Protein AF-A0A9E5NJV9-F1 (afdb_monomer_lite)

Structure (mmCIF, N/CA/C/O backbone):
data_AF-A0A9E5NJV9-F1
#
_entry.id   AF-A0A9E5NJV9-F1
#
loop_
_atom_site.group_PDB
_atom_site.id
_atom_site.type_symbol
_atom_site.label_atom_id
_atom_site.label_alt_id
_atom_site.label_comp_id
_atom_site.label_asym_id
_atom_site.label_entity_id
_atom_site.label_seq_id
_atom_site.pdbx_PDB_ins_code
_atom_site.Cartn_x
_atom_site.Cartn_y
_atom_site.Cartn_z
_atom_site.occupancy
_atom_site.B_iso_or_equiv
_atom_site.auth_seq_id
_atom_site.auth_comp_id
_atom_site.auth_asym_id
_atom_site.auth_atom_id
_atom_site.pdbx_PDB_model_num
ATOM 1 N N . MET A 1 1 ? -29.547 7.989 23.935 1.00 46.09 1 MET A N 1
ATOM 2 C CA . MET A 1 1 ? -28.895 7.387 22.754 1.00 46.09 1 MET A CA 1
ATOM 3 C C . MET A 1 1 ? -27.433 7.225 23.122 1.00 46.09 1 MET A C 1
ATOM 5 O O . MET A 1 1 ? -26.864 8.193 23.608 1.00 46.09 1 MET A O 1
ATOM 9 N N . THR A 1 2 ? -26.864 6.026 23.023 1.00 63.25 2 THR A N 1
ATOM 10 C CA . THR A 1 2 ? -25.438 5.817 23.319 1.00 63.25 2 THR A CA 1
ATOM 11 C C . THR A 1 2 ? -24.688 5.890 22.001 1.00 63.25 2 THR A C 1
ATOM 13 O O . THR A 1 2 ? -24.752 4.957 21.207 1.00 63.25 2 THR A O 1
ATOM 16 N N . GLU A 1 3 ? -24.024 7.011 21.741 1.00 70.19 3 GLU A N 1
ATOM 17 C CA . GLU A 1 3 ? -23.070 7.105 20.638 1.00 70.19 3 GLU A CA 1
ATOM 18 C C . GLU A 1 3 ? -21.775 6.421 21.089 1.00 70.19 3 GLU A C 1
ATOM 20 O O . GLU A 1 3 ? -21.050 6.921 21.948 1.00 70.19 3 GLU A O 1
ATOM 25 N N . GLY A 1 4 ? -21.519 5.217 20.579 1.00 77.19 4 GLY A N 1
ATOM 26 C CA . GLY A 1 4 ? -20.246 4.536 20.797 1.00 77.19 4 GLY A CA 1
ATOM 27 C C . GLY A 1 4 ? -19.164 5.179 19.934 1.00 77.19 4 GLY A C 1
ATOM 28 O O . GLY A 1 4 ? -19.284 5.190 18.712 1.00 77.19 4 GLY A O 1
ATOM 29 N N . SER A 1 5 ? -18.105 5.696 20.555 1.00 81.88 5 SER A N 1
ATOM 30 C CA . SER A 1 5 ? -16.917 6.162 19.833 1.00 81.88 5 SER A CA 1
ATOM 31 C C . SER A 1 5 ? -15.964 4.992 19.577 1.00 81.88 5 SER A C 1
ATOM 33 O O . SER A 1 5 ? -15.639 4.241 20.498 1.00 81.88 5 SER A O 1
ATOM 35 N N . LEU A 1 6 ? -15.514 4.831 18.331 1.00 87.06 6 LEU A N 1
ATOM 36 C CA . LEU A 1 6 ? -14.490 3.860 17.935 1.00 87.06 6 LEU A CA 1
ATOM 37 C C . LEU A 1 6 ? -13.212 4.603 17.536 1.00 87.06 6 LEU A C 1
ATOM 39 O O . LEU A 1 6 ? -13.183 5.322 16.537 1.00 87.06 6 LEU A O 1
ATOM 43 N N . THR A 1 7 ? -12.134 4.396 18.294 1.00 94.38 7 THR A N 1
ATOM 44 C CA . THR A 1 7 ? -10.806 4.922 17.954 1.00 94.38 7 THR A CA 1
ATOM 45 C C . THR A 1 7 ? -10.260 4.206 16.722 1.00 94.38 7 THR A C 1
ATOM 47 O O . THR A 1 7 ? -10.235 2.975 16.680 1.00 94.38 7 THR A O 1
ATOM 50 N N . THR A 1 8 ? -9.793 4.975 15.735 1.00 96.88 8 THR A N 1
ATOM 51 C CA . THR A 1 8 ? -9.102 4.451 14.548 1.00 96.88 8 THR A CA 1
ATOM 52 C C . THR A 1 8 ? -7.637 4.875 14.563 1.00 96.88 8 THR A C 1
ATOM 54 O O . THR A 1 8 ? -7.340 6.051 14.755 1.00 96.88 8 THR A O 1
ATOM 57 N N . GLN A 1 9 ? -6.730 3.925 14.339 1.00 97.94 9 GLN A N 1
ATOM 58 C CA . GLN A 1 9 ? -5.284 4.146 14.256 1.00 97.94 9 GLN A CA 1
ATOM 59 C C . GLN A 1 9 ? -4.738 3.584 12.938 1.00 97.94 9 GLN A C 1
ATOM 61 O O . GLN A 1 9 ? -5.264 2.600 12.412 1.00 97.94 9 GLN A O 1
ATOM 66 N N . PHE A 1 10 ? -3.681 4.204 12.413 1.00 98.19 10 PHE A N 1
ATOM 67 C CA . PHE A 1 10 ? -3.011 3.788 11.180 1.00 98.19 10 PHE A CA 1
ATOM 68 C C . PHE A 1 10 ? -1.509 3.632 11.419 1.00 98.19 10 PHE A C 1
ATOM 70 O O . PHE A 1 10 ? -0.898 4.499 12.041 1.00 98.19 10 PHE A O 1
ATOM 77 N N . ALA A 1 11 ? -0.926 2.561 10.881 1.00 98.00 11 ALA A N 1
ATOM 78 C CA . ALA A 1 11 ? 0.515 2.338 10.846 1.00 98.00 11 ALA A CA 1
ATOM 79 C C . ALA A 1 11 ? 1.044 2.565 9.425 1.00 98.00 11 ALA A C 1
ATOM 81 O O . ALA A 1 11 ? 0.395 2.169 8.452 1.00 98.00 11 ALA A O 1
ATOM 82 N N . TYR A 1 12 ? 2.219 3.181 9.313 1.00 97.31 12 TYR A N 1
ATOM 83 C CA . TYR A 1 12 ? 2.887 3.488 8.048 1.00 97.31 12 TYR A CA 1
ATOM 84 C C . TYR A 1 12 ? 4.329 2.958 8.073 1.00 97.31 12 TYR A C 1
ATOM 86 O O . TYR A 1 12 ? 4.943 2.920 9.140 1.00 97.31 12 TYR A O 1
ATOM 94 N N . ASN A 1 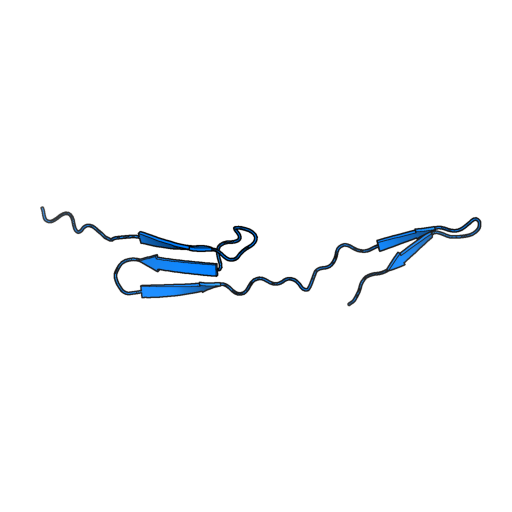13 ? 4.858 2.529 6.925 1.00 94.19 13 ASN A N 1
ATOM 95 C CA . ASN A 1 13 ? 6.269 2.162 6.772 1.00 94.19 13 ASN A CA 1
ATOM 96 C C . ASN A 1 13 ? 7.165 3.414 6.620 1.00 94.19 13 ASN A C 1
ATOM 98 O O . ASN A 1 13 ? 6.681 4.546 6.653 1.00 94.19 13 ASN A O 1
ATOM 102 N N . GLY A 1 14 ? 8.476 3.209 6.441 1.00 93.44 14 GLY A N 1
ATOM 103 C CA . GLY A 1 14 ? 9.448 4.299 6.259 1.00 93.44 14 GLY A CA 1
ATOM 104 C C . GLY A 1 14 ? 9.212 5.167 5.015 1.00 93.44 14 GLY A C 1
ATOM 105 O O . GLY A 1 14 ? 9.579 6.338 5.024 1.00 93.44 14 GLY A O 1
ATOM 106 N N . ASP A 1 15 ? 8.531 4.630 4.002 1.00 92.12 15 ASP A N 1
ATOM 107 C CA . ASP A 1 15 ? 8.163 5.338 2.768 1.00 92.12 15 ASP A CA 1
ATOM 108 C C . ASP A 1 15 ? 6.815 6.072 2.890 1.00 92.12 15 ASP A C 1
ATOM 110 O O . ASP A 1 15 ? 6.327 6.671 1.933 1.00 92.12 15 ASP A O 1
ATOM 114 N N . GLY A 1 16 ? 6.173 6.009 4.063 1.00 95.44 16 GLY A N 1
ATOM 115 C CA . GLY A 1 16 ? 4.861 6.603 4.307 1.00 95.44 16 GLY A CA 1
ATOM 116 C C . GLY A 1 16 ? 3.684 5.804 3.733 1.00 95.44 16 GLY A C 1
ATOM 117 O O . GLY A 1 16 ? 2.560 6.305 3.715 1.00 95.44 16 GLY A O 1
ATOM 118 N N . VAL A 1 17 ? 3.895 4.562 3.291 1.00 94.56 17 VAL A N 1
ATOM 119 C CA . VAL A 1 17 ? 2.835 3.649 2.834 1.00 94.56 17 VAL A CA 1
ATOM 120 C C . VAL A 1 17 ? 2.143 3.021 4.037 1.00 94.56 17 VAL A C 1
ATOM 122 O O . VAL A 1 17 ? 2.792 2.562 4.975 1.00 94.56 17 VAL A O 1
ATOM 125 N N . ARG A 1 18 ? 0.807 2.985 4.029 1.00 97.00 18 ARG A N 1
ATOM 126 C CA . ARG A 1 18 ? 0.027 2.383 5.116 1.00 97.00 18 ARG A CA 1
ATOM 127 C C . ARG A 1 18 ? 0.222 0.868 5.141 1.00 97.00 18 ARG A C 1
ATOM 129 O O . ARG A 1 18 ? -0.084 0.197 4.164 1.00 97.00 18 ARG A O 1
ATOM 136 N N . VAL A 1 19 ? 0.625 0.342 6.291 1.00 97.81 19 VAL A N 1
ATOM 137 C CA . VAL A 1 19 ? 0.854 -1.096 6.520 1.00 97.81 19 VAL A CA 1
ATOM 138 C C . VAL A 1 19 ? -0.093 -1.705 7.549 1.00 97.81 19 VAL A C 1
ATOM 140 O O . VAL A 1 19 ? -0.154 -2.920 7.679 1.00 97.81 19 VAL A O 1
ATOM 143 N N . GLY A 1 20 ? -0.884 -0.888 8.249 1.00 98.12 20 GLY A N 1
ATOM 144 C CA . GLY A 1 20 ? -1.874 -1.400 9.191 1.00 98.12 20 GLY A CA 1
ATOM 145 C C . GLY A 1 20 ? -2.985 -0.409 9.515 1.00 98.12 20 GLY A C 1
ATOM 146 O O . GLY A 1 20 ? -2.822 0.813 9.396 1.00 98.12 20 GLY A O 1
ATOM 147 N N . LYS A 1 21 ? -4.131 -0.949 9.929 1.00 98.12 21 LYS A N 1
ATOM 148 C CA . LYS A 1 21 ? -5.296 -0.204 10.416 1.00 98.12 21 LYS A CA 1
ATOM 149 C C . LYS A 1 21 ? -5.895 -0.916 11.623 1.00 98.12 21 LYS A C 1
ATOM 151 O O . LYS A 1 21 ? -6.246 -2.087 11.526 1.00 98.12 21 LYS A O 1
ATOM 156 N N . THR A 1 22 ? -6.114 -0.182 12.708 1.00 98.00 22 THR A N 1
ATOM 157 C CA . THR A 1 22 ? -6.821 -0.687 13.892 1.00 98.00 22 THR A CA 1
ATOM 158 C C . THR A 1 22 ? -8.088 0.127 14.127 1.00 98.00 22 THR A C 1
ATOM 160 O O . THR A 1 22 ? -8.020 1.354 14.174 1.00 98.00 22 THR A O 1
ATOM 163 N N . ILE A 1 23 ? -9.239 -0.535 14.276 1.00 97.00 23 ILE A N 1
ATOM 164 C CA . ILE A 1 23 ? -10.518 0.077 14.674 1.00 97.00 23 ILE A CA 1
ATOM 165 C C . ILE A 1 23 ? -10.973 -0.588 15.975 1.00 97.00 23 ILE A C 1
ATOM 167 O O . ILE A 1 23 ? -11.298 -1.777 15.994 1.00 97.00 23 ILE A O 1
ATOM 171 N N . GLY A 1 24 ? -10.986 0.164 17.077 1.00 94.25 24 GLY A N 1
ATOM 172 C CA . GLY A 1 24 ? -11.192 -0.419 18.403 1.00 94.25 24 GLY A CA 1
ATOM 173 C C . GLY A 1 24 ? -10.097 -1.443 18.719 1.00 94.25 24 GLY A C 1
ATOM 174 O O . GLY A 1 24 ? -8.933 -1.074 18.833 1.00 94.25 24 GLY A O 1
ATOM 175 N N . ALA A 1 25 ? -10.466 -2.721 18.837 1.00 93.81 25 ALA A N 1
ATOM 176 C CA . ALA A 1 25 ? -9.536 -3.831 19.079 1.00 93.81 25 ALA A CA 1
ATOM 177 C C . ALA A 1 25 ? -9.202 -4.660 17.820 1.00 93.81 25 ALA A C 1
ATOM 179 O O . ALA A 1 25 ? -8.380 -5.569 17.892 1.00 93.81 25 ALA A O 1
ATOM 180 N N . ALA A 1 26 ? -9.846 -4.387 16.680 1.00 96.44 26 ALA A N 1
ATOM 181 C CA . ALA A 1 26 ? -9.647 -5.153 15.453 1.00 96.44 26 ALA A CA 1
ATOM 182 C C . ALA A 1 26 ? -8.536 -4.532 14.603 1.00 96.44 26 ALA A C 1
ATOM 184 O O . ALA A 1 26 ? -8.649 -3.369 14.209 1.00 96.44 26 ALA A O 1
ATOM 185 N N . THR A 1 27 ? -7.504 -5.316 14.289 1.00 97.81 27 THR A N 1
ATOM 186 C CA . THR A 1 27 ? -6.390 -4.910 13.422 1.00 97.81 27 THR A CA 1
ATOM 187 C C . THR A 1 27 ? -6.468 -5.621 12.076 1.00 97.81 27 THR A C 1
ATOM 189 O O . THR A 1 27 ? -6.761 -6.812 11.999 1.00 97.81 27 THR A O 1
ATOM 192 N N . THR A 1 28 ? -6.212 -4.872 11.008 1.00 98.19 28 THR A N 1
ATOM 193 C CA . THR A 1 28 ? -5.970 -5.380 9.659 1.00 98.19 28 THR A CA 1
ATOM 194 C C . THR A 1 28 ? -4.575 -4.953 9.233 1.00 98.19 28 THR A C 1
ATOM 196 O O . THR A 1 28 ? -4.299 -3.752 9.170 1.00 98.19 28 THR A O 1
ATOM 199 N N . ASP A 1 29 ? -3.732 -5.931 8.92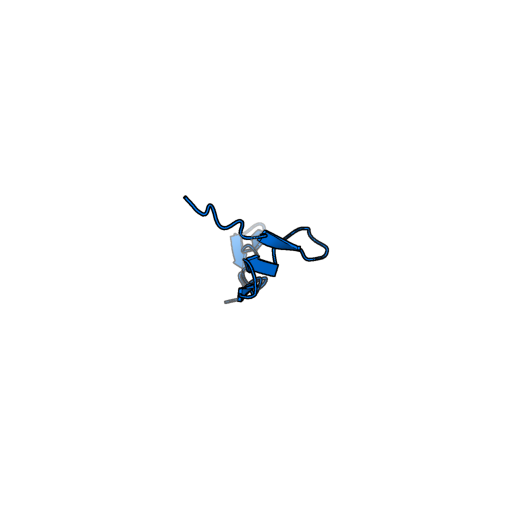0 1.00 97.75 29 ASP A N 1
ATOM 200 C CA . ASP A 1 29 ? -2.398 -5.713 8.372 1.00 97.75 29 ASP A CA 1
ATOM 201 C C . ASP A 1 29 ? -2.442 -5.756 6.843 1.00 97.75 29 ASP A C 1
ATOM 203 O O . ASP A 1 29 ? -3.176 -6.547 6.243 1.00 97.75 29 ASP A O 1
ATOM 207 N N . TYR A 1 30 ? -1.662 -4.885 6.210 1.00 95.56 30 TYR A N 1
ATOM 208 C CA . TYR A 1 30 ? -1.529 -4.810 4.762 1.00 95.56 30 TYR A CA 1
ATOM 209 C C . TYR A 1 30 ? -0.118 -5.233 4.362 1.00 95.56 30 TYR A C 1
ATOM 211 O O . TYR A 1 30 ? 0.866 -4.735 4.910 1.00 95.56 30 TYR A O 1
ATOM 219 N N . LEU A 1 31 ? -0.018 -6.120 3.373 1.00 91.19 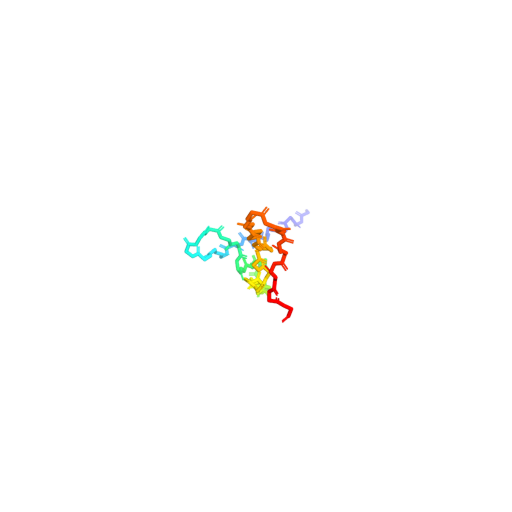31 LEU A N 1
ATOM 220 C CA . LEU A 1 31 ? 1.245 -6.405 2.704 1.00 91.19 31 LEU A CA 1
ATOM 221 C C . LEU A 1 31 ? 1.418 -5.426 1.548 1.00 91.19 31 LEU A C 1
ATOM 223 O O . LEU A 1 31 ? 0.508 -5.242 0.739 1.00 91.19 31 LEU A O 1
ATOM 227 N N . VAL A 1 32 ? 2.587 -4.795 1.487 1.00 85.19 32 VAL A N 1
ATOM 228 C CA . VAL A 1 32 ? 2.970 -3.974 0.342 1.00 85.19 32 VAL A CA 1
ATOM 229 C C . VAL A 1 32 ? 3.576 -4.908 -0.692 1.00 85.19 32 VAL A C 1
ATOM 231 O O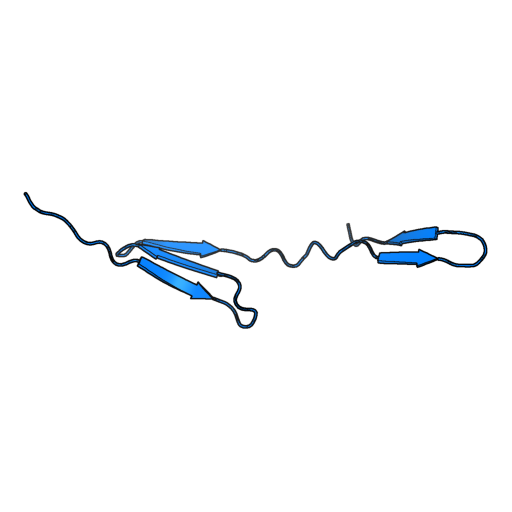 . VAL A 1 32 ? 4.655 -5.459 -0.474 1.00 85.19 32 VAL A O 1
ATOM 234 N N . ASP A 1 33 ? 2.867 -5.098 -1.800 1.00 81.69 33 ASP A N 1
ATOM 235 C CA . ASP A 1 33 ? 3.435 -5.743 -2.974 1.00 81.69 33 ASP A CA 1
ATOM 236 C C . ASP A 1 33 ? 4.417 -4.774 -3.640 1.00 81.69 33 ASP A C 1
ATOM 238 O O . ASP A 1 33 ? 4.028 -3.825 -4.323 1.00 81.69 33 ASP A O 1
ATOM 242 N N . LEU A 1 34 ? 5.702 -4.990 -3.374 1.00 73.06 34 LEU A N 1
ATOM 243 C CA . LEU A 1 34 ? 6.790 -4.238 -3.991 1.00 73.06 34 LEU A CA 1
ATOM 244 C C . LEU A 1 34 ? 7.228 -4.857 -5.332 1.00 73.06 34 LEU A C 1
ATOM 246 O O . LEU A 1 34 ? 8.100 -4.306 -5.998 1.00 73.06 34 LEU A O 1
ATOM 250 N N . ALA A 1 35 ? 6.674 -6.014 -5.710 1.00 72.69 35 ALA A N 1
ATOM 251 C CA . ALA A 1 35 ? 7.211 -6.858 -6.770 1.00 72.69 35 ALA A CA 1
ATOM 252 C C . ALA A 1 35 ? 6.835 -6.401 -8.185 1.00 72.69 35 ALA A C 1
ATOM 254 O O . ALA A 1 35 ? 7.484 -6.815 -9.139 1.00 72.69 35 ALA A O 1
ATOM 255 N N . SER A 1 36 ? 5.880 -5.488 -8.363 1.00 64.31 36 SER A N 1
ATOM 256 C CA . SER A 1 36 ? 5.641 -4.891 -9.682 1.00 64.31 36 SER A CA 1
ATOM 257 C C . SER A 1 36 ? 6.637 -3.754 -9.952 1.00 64.31 36 SER A C 1
ATOM 259 O O . SER A 1 36 ? 6.285 -2.570 -9.939 1.00 64.31 36 SER A O 1
ATOM 261 N N . THR A 1 37 ? 7.897 -4.100 -10.224 1.00 65.75 37 THR A N 1
ATOM 262 C CA . THR A 1 37 ? 8.843 -3.151 -10.827 1.00 65.75 37 THR A CA 1
ATOM 263 C C . THR A 1 37 ? 8.305 -2.689 -12.178 1.00 65.75 37 THR A C 1
ATOM 265 O O . THR A 1 37 ? 7.841 -3.511 -12.967 1.00 65.75 37 THR A O 1
ATOM 268 N N . LEU A 1 38 ? 8.374 -1.386 -12.464 1.00 67.56 38 LEU A N 1
ATOM 269 C CA . LEU A 1 38 ? 7.979 -0.870 -13.774 1.00 67.56 38 LEU A CA 1
ATOM 270 C C . LEU A 1 38 ? 8.819 -1.547 -14.869 1.00 67.56 38 LEU A C 1
ATOM 272 O O . LEU A 1 38 ? 10.044 -1.601 -14.717 1.00 67.56 38 LEU A O 1
ATOM 276 N N . PRO A 1 39 ? 8.198 -2.026 -15.964 1.00 76.06 39 PRO A N 1
ATOM 277 C CA . PRO A 1 39 ? 8.936 -2.514 -17.116 1.00 76.06 39 PRO A CA 1
ATOM 278 C C . PRO A 1 39 ? 9.964 -1.474 -17.560 1.00 76.06 39 PRO A C 1
ATOM 280 O O . PRO A 1 39 ? 9.643 -0.299 -17.754 1.00 76.06 39 PRO A O 1
ATOM 283 N N . VAL A 1 40 ? 11.210 -1.907 -17.699 1.00 82.06 40 VAL A N 1
ATOM 284 C CA . VAL A 1 40 ? 12.304 -1.064 -18.165 1.00 82.06 40 VAL A CA 1
ATOM 285 C C . VAL A 1 40 ? 12.317 -1.097 -19.685 1.00 82.06 40 VAL A C 1
ATOM 287 O O . VAL A 1 40 ? 12.262 -2.166 -20.296 1.00 82.06 40 VAL A O 1
ATOM 290 N N . VAL A 1 41 ? 12.411 0.082 -20.298 1.00 86.56 41 VAL A N 1
ATOM 291 C CA . VAL A 1 41 ? 12.634 0.217 -21.738 1.00 86.56 41 VAL A CA 1
ATOM 292 C C . VAL A 1 41 ? 14.131 0.329 -21.980 1.00 86.56 41 VAL A C 1
ATOM 294 O O . VAL A 1 41 ? 14.777 1.250 -21.481 1.00 86.56 41 VAL A O 1
ATOM 297 N N . ILE A 1 42 ? 14.675 -0.604 -22.756 1.00 89.38 42 ILE A N 1
ATOM 298 C CA . ILE A 1 42 ? 16.064 -0.577 -23.215 1.00 89.38 42 ILE A CA 1
ATOM 299 C C . ILE A 1 42 ? 16.029 -0.412 -24.728 1.00 89.38 42 ILE A C 1
ATOM 301 O O . ILE A 1 42 ? 15.342 -1.166 -25.410 1.00 89.38 42 ILE A O 1
ATOM 305 N N . SER A 1 43 ? 16.756 0.563 -25.261 1.00 92.19 43 SER A N 1
ATOM 306 C CA . SER A 1 43 ? 16.845 0.790 -26.704 1.00 92.19 43 SER A CA 1
ATOM 307 C C . SER A 1 43 ? 18.294 0.836 -27.158 1.00 92.19 43 SER A C 1
ATOM 309 O O . SER A 1 43 ? 19.116 1.492 -26.514 1.00 92.19 43 SER A O 1
ATOM 311 N N . ASP A 1 44 ? 18.573 0.215 -28.296 1.00 91.50 44 ASP A N 1
ATOM 312 C CA . ASP A 1 44 ? 19.796 0.413 -29.067 1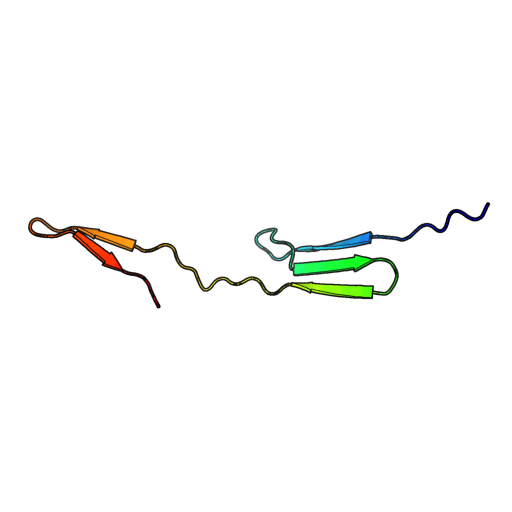.00 91.50 44 ASP A CA 1
ATOM 313 C C . ASP A 1 44 ? 19.459 0.967 -30.466 1.00 91.50 44 ASP A C 1
ATOM 315 O O . ASP A 1 44 ? 18.335 1.406 -30.721 1.00 91.50 44 ASP A O 1
ATOM 319 N N . THR A 1 45 ? 20.450 1.032 -31.358 1.00 93.25 45 THR A N 1
ATOM 320 C CA . THR A 1 45 ? 20.269 1.555 -32.723 1.00 93.25 45 THR A CA 1
ATOM 321 C C . THR A 1 45 ? 19.316 0.724 -33.583 1.00 93.25 45 THR A C 1
ATOM 323 O O . THR A 1 45 ? 18.767 1.264 -34.542 1.00 93.25 45 THR A O 1
ATOM 326 N N . ASP A 1 46 ? 19.118 -0.551 -33.251 1.00 93.12 46 ASP A N 1
ATOM 327 C CA . ASP A 1 46 ? 18.426 -1.531 -34.084 1.00 93.12 46 ASP A CA 1
ATOM 328 C C . ASP A 1 46 ? 17.083 -1.976 -33.474 1.00 93.12 46 ASP A C 1
ATOM 330 O O . ASP A 1 46 ? 16.183 -2.387 -34.211 1.00 93.12 46 ASP A O 1
ATOM 334 N N . ALA A 1 47 ? 16.912 -1.886 -32.147 1.00 92.38 47 ALA A N 1
ATOM 335 C CA . ALA A 1 47 ? 15.728 -2.387 -31.458 1.00 92.38 47 ALA A CA 1
ATOM 336 C C . ALA A 1 47 ? 15.390 -1.685 -30.130 1.00 92.38 47 ALA A C 1
ATOM 338 O O . ALA A 1 47 ? 16.207 -1.037 -29.474 1.00 92.38 47 ALA A O 1
ATOM 339 N N . VAL A 1 48 ? 14.137 -1.891 -29.709 1.00 91.06 48 VAL A N 1
ATOM 340 C CA . VAL A 1 48 ? 13.619 -1.539 -28.383 1.00 91.06 48 VAL A CA 1
ATOM 341 C C . VAL A 1 48 ? 13.118 -2.806 -27.700 1.00 91.06 48 VAL A C 1
ATOM 343 O O . VAL A 1 48 ? 12.319 -3.553 -28.265 1.00 91.06 48 VAL A O 1
ATOM 346 N N . TYR A 1 49 ? 13.557 -3.012 -26.466 1.00 86.44 49 TYR A N 1
ATOM 347 C CA . TYR A 1 49 ? 13.215 -4.145 -25.623 1.00 86.44 49 TYR A CA 1
ATOM 348 C C . TYR A 1 49 ? 12.417 -3.659 -24.414 1.00 86.44 49 TYR A C 1
ATOM 350 O O . TYR A 1 49 ? 12.796 -2.690 -23.751 1.00 86.44 49 TYR A O 1
ATOM 358 N N . LEU A 1 50 ? 11.320 -4.357 -24.116 1.00 84.44 50 LEU A N 1
ATOM 359 C CA . LEU A 1 50 ? 10.642 -4.258 -22.828 1.00 84.44 50 LEU A CA 1
ATOM 360 C C . LEU A 1 50 ? 11.157 -5.379 -21.929 1.00 84.44 50 LEU A C 1
ATOM 362 O O . LEU A 1 50 ? 11.057 -6.551 -22.286 1.00 84.44 50 LEU A O 1
ATOM 366 N N . TYR A 1 51 ? 11.691 -5.007 -20.771 1.00 76.94 51 TYR A N 1
ATOM 367 C CA . TYR A 1 51 ? 12.165 -5.936 -19.754 1.00 76.94 51 TYR A CA 1
ATOM 368 C C . TYR A 1 51 ? 11.348 -5.761 -18.468 1.00 76.94 51 TYR A C 1
ATOM 370 O O . TYR A 1 51 ? 11.404 -4.707 -17.837 1.00 76.94 51 TYR A O 1
ATOM 378 N N . GLY A 1 52 ? 10.586 -6.786 -18.088 1.00 71.56 52 GLY A N 1
ATOM 379 C CA . GLY A 1 52 ? 9.920 -6.912 -16.789 1.00 71.56 52 GLY A CA 1
ATOM 380 C C . GLY A 1 52 ? 10.313 -8.241 -16.140 1.00 71.56 52 GLY A C 1
ATOM 381 O O . GLY A 1 52 ? 10.557 -9.215 -16.852 1.00 71.56 52 GLY A O 1
ATOM 382 N N . LEU A 1 53 ? 10.439 -8.266 -14.811 1.00 59.09 53 LEU A N 1
ATOM 383 C CA . LEU A 1 53 ? 10.524 -9.514 -14.052 1.00 59.09 53 LEU A CA 1
ATOM 384 C C . LEU A 1 53 ? 9.095 -10.056 -13.928 1.00 59.09 53 LEU A C 1
ATOM 386 O O . LEU A 1 53 ? 8.325 -9.525 -13.130 1.00 59.09 53 LEU A O 1
ATOM 390 N N . ASP A 1 54 ? 8.743 -11.031 -14.766 1.00 61.41 54 ASP A N 1
ATOM 391 C CA . ASP A 1 54 ? 7.546 -11.863 -14.568 1.00 61.41 54 ASP A CA 1
ATOM 392 C C . ASP A 1 54 ? 7.671 -12.715 -13.290 1.00 61.41 54 ASP A C 1
ATOM 394 O O . ASP A 1 54 ? 8.802 -13.172 -12.980 1.00 61.41 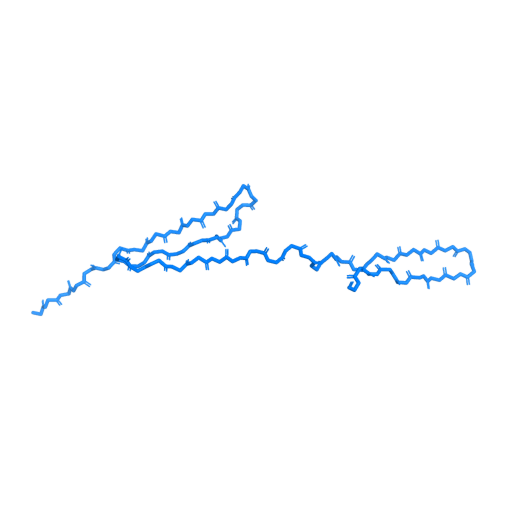54 ASP A O 1
#

Secondary structure (DSSP, 8-state):
-------EEEEE-TTS-EEEEEETTEEEE-------PPPEEEE-SS-EEEE---

pLDDT: mean 86.42, std 12.69, range [46.09, 98.19]

Radius of gyration: 21.17 Å; chains: 1; bounding box: 49×19×57 Å

Foldseek 3Di:
DDDDDWDKDWDADPVRHTQWIDTRHDIDGDDDPPQFDPFDWDDDPPDIDTDHDD

Sequence (54 aa):
MTEGSLTTQFAYNGDGVRVGKTIGAATTDYLVDLASTLPVVISDTDAVYLYGLD